Protein AF-A0A0M2SY09-F1 (afdb_monomer_lite)

pLDDT: mean 83.98, std 20.59, range [33.47, 97.88]

Secondary structure (DSSP, 8-state):
----GGGSS----------EEEESS-BTTBPTT-EEEEEEEEEETTEEEEEEEETTS--EEEEEHHHHHHHEEE-

Foldseek 3Di:
DDDDPVVVPDPPDPPPVFWKKFWCQDDPNDGGGFMWTWDDWDADPNWIKTWTAGPVRPDIDIDTPVCCVVTIDTD

Structure (mmCIF, N/CA/C/O backbone):
data_AF-A0A0M2SY09-F1
#
_entry.id   AF-A0A0M2SY09-F1
#
loop_
_atom_site.group_PDB
_atom_site.id
_atom_site.type_symbol
_atom_site.label_atom_id
_atom_site.label_alt_id
_atom_site.label_comp_id
_atom_site.label_asym_id
_atom_site.label_entity_id
_atom_site.label_seq_id
_atom_site.pdbx_PDB_ins_code
_atom_site.Cartn_x
_atom_site.Cartn_y
_atom_site.Cartn_z
_atom_site.occupancy
_atom_site.B_iso_or_equiv
_atom_site.auth_seq_id
_atom_site.auth_comp_id
_atom_site.auth_asym_id
_atom_site.auth_atom_id
_atom_site.pdbx_PDB_model_num
ATOM 1 N N . MET A 1 1 ? 30.452 -38.984 1.998 1.00 42.88 1 MET A N 1
ATOM 2 C CA . MET A 1 1 ? 30.006 -37.593 1.755 1.00 42.88 1 MET A CA 1
ATOM 3 C C . MET A 1 1 ? 28.651 -37.642 1.041 1.00 42.88 1 MET A C 1
ATOM 5 O O . MET A 1 1 ? 28.608 -37.855 -0.163 1.00 42.88 1 MET A O 1
ATOM 9 N N . LYS A 1 2 ? 27.534 -37.607 1.786 1.00 42.81 2 LYS A N 1
ATOM 10 C CA . LYS A 1 2 ? 26.174 -37.681 1.216 1.00 42.81 2 LYS A CA 1
ATOM 11 C C . LYS A 1 2 ? 25.751 -36.273 0.792 1.00 42.81 2 LYS A C 1
ATOM 13 O O . LYS A 1 2 ? 25.665 -35.391 1.638 1.00 42.81 2 LYS A O 1
ATOM 18 N N . ARG A 1 3 ? 25.530 -36.059 -0.507 1.00 50.44 3 ARG A N 1
ATOM 19 C CA . ARG A 1 3 ? 24.911 -34.834 -1.028 1.00 50.44 3 ARG A CA 1
ATOM 20 C C . ARG A 1 3 ? 23.415 -34.916 -0.731 1.00 50.44 3 ARG A C 1
ATOM 22 O O . ARG A 1 3 ? 22.725 -35.738 -1.322 1.00 50.44 3 ARG A O 1
ATOM 29 N N . ASP A 1 4 ? 22.957 -34.126 0.235 1.00 54.94 4 ASP A N 1
ATOM 30 C CA . ASP A 1 4 ? 21.543 -34.018 0.591 1.00 54.94 4 ASP A CA 1
ATOM 31 C C . ASP A 1 4 ? 20.821 -33.161 -0.462 1.00 54.94 4 ASP A C 1
ATOM 33 O O . ASP A 1 4 ? 21.075 -31.964 -0.604 1.00 54.94 4 ASP A O 1
ATOM 37 N N . TRP A 1 5 ? 19.948 -33.794 -1.244 1.00 48.59 5 TRP A N 1
ATOM 38 C CA . TRP A 1 5 ? 19.178 -33.159 -2.316 1.00 48.59 5 TRP A CA 1
ATOM 39 C C . TRP A 1 5 ? 17.961 -32.364 -1.816 1.00 48.59 5 TRP A C 1
ATOM 41 O O . TRP A 1 5 ? 17.251 -31.763 -2.621 1.00 48.59 5 TRP A O 1
ATOM 51 N N . ARG A 1 6 ? 17.748 -32.262 -0.496 1.00 46.62 6 ARG A N 1
ATOM 52 C CA . ARG A 1 6 ? 16.713 -31.392 0.096 1.00 46.62 6 ARG A CA 1
ATOM 53 C C . ARG A 1 6 ? 16.944 -29.896 -0.140 1.00 46.62 6 ARG A C 1
ATOM 55 O O . ARG A 1 6 ? 15.999 -29.124 -0.037 1.00 46.62 6 ARG A O 1
ATOM 62 N N . PHE A 1 7 ? 18.156 -29.481 -0.513 1.00 43.06 7 PHE A N 1
ATOM 63 C CA . PHE A 1 7 ? 18.450 -28.080 -0.845 1.00 43.06 7 PHE A CA 1
ATOM 64 C C . PHE A 1 7 ? 17.864 -27.611 -2.188 1.00 43.06 7 PHE A C 1
ATOM 66 O O . PHE A 1 7 ? 17.741 -26.407 -2.394 1.00 43.06 7 PHE A O 1
ATOM 73 N N . PHE A 1 8 ? 17.478 -28.519 -3.094 1.00 42.78 8 PHE A N 1
ATOM 74 C CA . PHE A 1 8 ? 16.968 -28.140 -4.422 1.00 42.78 8 PHE A CA 1
ATOM 75 C C . PHE A 1 8 ? 15.437 -28.117 -4.536 1.00 42.78 8 PHE A C 1
ATOM 77 O O . PHE A 1 8 ? 14.911 -27.572 -5.502 1.00 42.78 8 PHE A O 1
ATOM 84 N N . ILE A 1 9 ? 14.710 -28.636 -3.542 1.00 48.03 9 ILE A N 1
ATOM 85 C CA . ILE A 1 9 ? 13.240 -28.583 -3.486 1.00 48.03 9 ILE A CA 1
ATOM 86 C C . ILE A 1 9 ? 12.819 -28.086 -2.095 1.00 48.03 9 ILE A C 1
ATOM 88 O O . ILE A 1 9 ? 12.124 -28.780 -1.364 1.00 48.03 9 ILE A O 1
ATOM 92 N N . TRP A 1 10 ? 13.263 -26.893 -1.690 1.00 33.47 10 TRP A N 1
ATOM 93 C CA . TRP A 1 10 ? 12.587 -26.123 -0.641 1.00 33.47 10 TRP A CA 1
ATOM 94 C C . TRP A 1 10 ? 13.110 -24.683 -0.593 1.00 33.47 10 TRP A C 1
ATOM 96 O O . TRP A 1 10 ? 14.205 -24.417 -0.115 1.00 33.47 10 TRP A O 1
ATOM 106 N N . ASN A 1 11 ? 12.302 -23.727 -1.041 1.00 37.03 11 ASN A N 1
ATOM 107 C CA . ASN A 1 11 ? 12.360 -22.363 -0.507 1.00 37.03 11 ASN A CA 1
ATOM 108 C C . ASN A 1 11 ? 10.948 -21.943 -0.081 1.00 37.03 11 ASN A C 1
ATOM 110 O O . ASN A 1 11 ? 10.416 -20.895 -0.443 1.00 37.03 11 ASN A O 1
ATOM 114 N N . GLY A 1 12 ? 10.323 -22.817 0.713 1.00 49.03 12 GLY A N 1
ATOM 115 C CA . GLY A 1 12 ? 9.146 -22.504 1.509 1.00 49.03 12 GLY A CA 1
ATOM 116 C C . GLY A 1 12 ? 9.538 -21.684 2.735 1.00 49.03 12 GLY A C 1
ATOM 117 O O . GLY A 1 12 ? 9.512 -22.204 3.838 1.00 49.03 12 GLY A O 1
ATOM 118 N N . SER A 1 13 ? 9.934 -20.423 2.538 1.00 51.84 13 SER A N 1
ATOM 119 C CA . SER A 1 13 ? 9.881 -19.331 3.532 1.00 51.84 13 SER A CA 1
ATOM 120 C C . SER A 1 13 ? 10.576 -18.081 2.993 1.00 51.84 13 SER A C 1
ATOM 122 O O . SER A 1 13 ? 11.567 -17.604 3.535 1.00 51.84 13 SER A O 1
ATOM 124 N N . SER A 1 14 ? 10.017 -17.466 1.953 1.00 42.78 14 SER A N 1
ATOM 125 C CA . SER A 1 14 ? 10.284 -16.043 1.728 1.00 42.78 14 SER A CA 1
ATOM 126 C C . SER A 1 14 ? 9.382 -15.222 2.644 1.00 42.78 14 SER A C 1
ATOM 128 O O . SER A 1 14 ? 8.486 -14.522 2.178 1.00 42.78 14 SER A O 1
ATOM 130 N N . LYS A 1 15 ? 9.618 -15.254 3.962 1.00 48.59 15 LYS A N 1
ATOM 131 C CA . LYS A 1 15 ? 9.111 -14.200 4.854 1.00 48.59 15 LYS A CA 1
ATOM 132 C C . LYS A 1 15 ? 9.958 -12.943 4.630 1.00 48.59 15 LYS A C 1
ATOM 134 O O . LYS A 1 15 ? 10.585 -12.417 5.540 1.00 48.59 15 LYS A O 1
ATOM 139 N N . LYS A 1 16 ? 9.994 -12.461 3.383 1.00 52.16 16 LYS A N 1
ATOM 140 C CA . LYS A 1 16 ? 10.334 -11.074 3.090 1.00 52.16 16 LYS A CA 1
ATOM 141 C C . LYS A 1 16 ? 9.242 -10.296 3.810 1.00 52.16 16 LYS A C 1
ATOM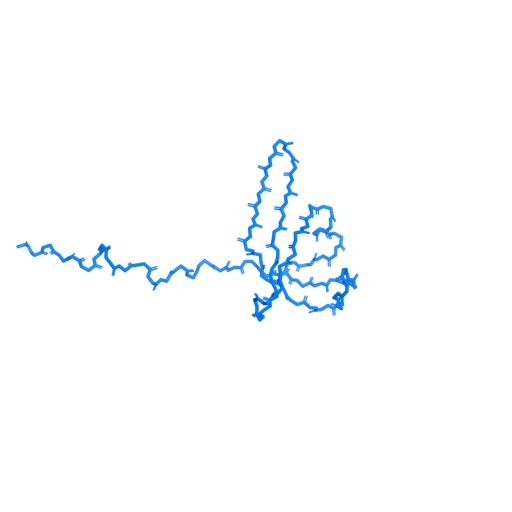 143 O O . LYS A 1 16 ? 8.070 -10.470 3.486 1.00 52.16 16 LYS A O 1
ATOM 148 N N . ILE A 1 17 ? 9.595 -9.561 4.861 1.00 56.56 17 ILE A N 1
ATOM 149 C CA . ILE A 1 17 ? 8.635 -8.761 5.626 1.00 56.56 17 ILE A CA 1
ATOM 150 C C . ILE A 1 17 ? 7.996 -7.793 4.624 1.00 56.56 17 ILE A C 1
ATOM 152 O O . ILE A 1 17 ? 8.629 -6.824 4.200 1.00 56.56 17 ILE A O 1
ATOM 156 N N . MET A 1 18 ? 6.790 -8.122 4.150 1.00 84.38 18 MET A N 1
ATOM 157 C CA . MET A 1 18 ? 6.075 -7.313 3.169 1.00 84.38 18 MET A CA 1
ATOM 158 C C . MET A 1 18 ? 5.848 -5.943 3.800 1.00 84.38 18 MET A C 1
ATOM 160 O O . MET A 1 18 ? 5.331 -5.861 4.916 1.00 84.38 18 MET A O 1
ATOM 164 N N . LYS A 1 19 ? 6.256 -4.865 3.118 1.00 92.38 19 LYS A N 1
ATOM 165 C CA . LYS A 1 19 ? 6.038 -3.513 3.646 1.00 92.38 19 LYS A CA 1
ATOM 166 C C . LYS A 1 19 ? 4.527 -3.300 3.798 1.00 92.38 19 LYS A C 1
ATOM 168 O O . LYS A 1 19 ? 3.767 -3.619 2.882 1.00 92.38 19 LYS A O 1
ATOM 173 N N . ARG A 1 20 ? 4.099 -2.763 4.940 1.00 94.56 20 ARG A N 1
ATOM 174 C CA . ARG A 1 20 ? 2.693 -2.453 5.219 1.00 94.56 20 ARG A CA 1
ATOM 175 C C . ARG A 1 20 ? 2.457 -0.955 5.133 1.00 94.56 20 ARG A C 1
ATOM 177 O O . ARG A 1 20 ? 3.297 -0.152 5.537 1.00 94.56 20 ARG A O 1
ATOM 184 N N . TYR A 1 21 ? 1.300 -0.598 4.599 1.00 96.44 21 TYR A N 1
ATOM 185 C CA . TYR A 1 21 ? 0.845 0.775 4.458 1.00 96.44 21 TYR A CA 1
ATOM 186 C C . TYR A 1 21 ? -0.569 0.913 4.992 1.00 96.44 21 TYR A C 1
ATOM 188 O O . TYR A 1 21 ? -1.403 0.025 4.828 1.00 96.44 21 TYR A O 1
ATOM 196 N N . LYS A 1 22 ? -0.846 2.040 5.637 1.00 96.81 22 LYS A N 1
ATOM 197 C CA . LYS A 1 22 ? -2.165 2.388 6.160 1.00 96.81 22 LYS A CA 1
ATOM 198 C C . LYS A 1 22 ? -2.636 3.684 5.524 1.00 96.81 22 LYS A C 1
ATOM 200 O O . LYS A 1 22 ? -1.844 4.613 5.359 1.00 96.81 22 LYS A O 1
ATOM 205 N N . LEU A 1 23 ? -3.922 3.767 5.197 1.00 97.31 23 LEU A N 1
ATOM 206 C CA . LEU A 1 23 ? -4.510 5.008 4.697 1.00 97.31 23 LEU A CA 1
ATOM 207 C C . LEU A 1 23 ? -4.566 6.086 5.786 1.00 97.31 23 LEU A C 1
ATOM 209 O O . LEU A 1 23 ? -5.159 5.883 6.848 1.00 97.31 23 LEU A O 1
ATOM 213 N N . LYS A 1 24 ? -3.998 7.256 5.486 1.00 97.12 24 LYS A N 1
ATOM 214 C CA . LYS A 1 24 ? -4.107 8.491 6.277 1.00 97.12 24 LYS A CA 1
ATOM 215 C C . LYS A 1 24 ? -5.476 9.151 6.101 1.00 97.12 24 LYS A C 1
ATOM 217 O O . LYS A 1 24 ? -6.007 9.670 7.076 1.00 97.12 24 LYS A O 1
ATOM 222 N N . ASN A 1 25 ? -6.039 9.078 4.889 1.00 95.25 25 ASN A N 1
ATOM 223 C CA . ASN A 1 25 ? -7.311 9.675 4.462 1.00 95.25 25 ASN A CA 1
ATOM 224 C C . ASN A 1 25 ? -8.091 8.691 3.568 1.00 95.25 25 ASN A C 1
ATOM 226 O O . ASN A 1 25 ? -7.515 7.719 3.085 1.00 95.25 25 ASN A O 1
ATOM 230 N N . ASN A 1 26 ? -9.381 8.945 3.320 1.00 96.50 26 ASN A N 1
ATOM 231 C CA . ASN A 1 26 ? -10.166 8.148 2.369 1.00 96.50 26 ASN A CA 1
ATOM 232 C C . ASN A 1 26 ? -9.569 8.251 0.955 1.00 96.50 26 ASN A C 1
ATOM 234 O O . ASN A 1 26 ? -9.166 9.336 0.531 1.00 96.50 26 ASN A O 1
ATOM 238 N N . PHE A 1 27 ? -9.524 7.137 0.225 1.00 97.00 27 PHE A N 1
ATOM 239 C CA . PHE A 1 27 ? -8.902 7.082 -1.098 1.00 97.00 27 PHE A CA 1
ATOM 240 C C . PHE A 1 27 ? -9.464 5.936 -1.944 1.00 97.00 27 PHE A C 1
ATOM 242 O O . PHE A 1 27 ? -9.549 4.811 -1.463 1.00 97.00 27 PHE A O 1
ATOM 249 N N . LYS A 1 28 ? -9.839 6.214 -3.204 1.00 94.25 28 LYS A N 1
ATOM 250 C CA . LYS A 1 28 ? -10.348 5.224 -4.183 1.00 94.25 28 LYS A CA 1
ATOM 251 C C . LYS A 1 28 ? -11.396 4.251 -3.596 1.00 94.25 28 LYS A C 1
ATOM 253 O O . LYS A 1 28 ? -11.329 3.049 -3.822 1.00 94.25 28 LYS A O 1
ATOM 258 N N . GLY A 1 29 ? -12.338 4.770 -2.802 1.00 94.94 29 GLY A N 1
ATOM 259 C CA . GLY A 1 29 ? -13.407 3.984 -2.162 1.00 94.94 29 GLY A CA 1
ATOM 260 C C . GLY A 1 29 ? -13.034 3.308 -0.835 1.00 94.94 29 GLY A C 1
ATOM 261 O O . GLY A 1 29 ? -13.912 2.796 -0.145 1.00 94.94 29 GLY A O 1
ATOM 262 N N . PHE A 1 30 ? -11.766 3.352 -0.423 1.00 96.25 30 PHE A N 1
ATOM 263 C CA . PHE A 1 30 ? -11.310 2.831 0.864 1.00 96.25 30 PHE A CA 1
ATOM 264 C C . PHE A 1 30 ? -11.334 3.904 1.948 1.00 96.25 30 PHE A C 1
ATOM 266 O O . PHE A 1 30 ? -11.060 5.083 1.701 1.00 96.25 30 PHE A O 1
ATOM 273 N N . LYS A 1 31 ? -11.649 3.482 3.174 1.00 97.00 31 LYS A N 1
ATOM 274 C CA . LYS A 1 31 ? -11.725 4.370 4.333 1.00 97.00 31 LYS A CA 1
ATOM 275 C C . LYS A 1 31 ? -10.341 4.596 4.944 1.00 97.00 31 LYS A C 1
ATOM 277 O O . LYS A 1 31 ? -9.457 3.742 4.882 1.00 97.00 31 LYS A O 1
ATOM 282 N N . LYS A 1 32 ? -10.164 5.750 5.590 1.00 97.00 32 LYS A N 1
ATOM 283 C CA . LYS A 1 32 ? -9.012 6.022 6.455 1.00 97.00 32 LYS A CA 1
ATOM 284 C C . LYS A 1 32 ? -8.785 4.843 7.402 1.00 97.00 32 LYS A C 1
ATOM 286 O O . LYS A 1 32 ? -9.712 4.346 8.034 1.00 97.00 32 LYS A O 1
ATOM 291 N N . GLY A 1 33 ? -7.532 4.427 7.517 1.00 96.19 33 GLY A N 1
ATOM 292 C CA . GLY A 1 33 ? -7.118 3.343 8.390 1.00 96.19 33 GLY A CA 1
ATOM 293 C C . GLY A 1 33 ? -7.112 1.949 7.766 1.00 96.19 33 GLY A C 1
ATOM 294 O O . GLY A 1 33 ? -6.544 1.055 8.394 1.00 96.19 33 GLY A O 1
ATOM 295 N N . THR A 1 34 ? -7.648 1.757 6.553 1.00 96.69 34 THR A N 1
ATOM 296 C CA . THR A 1 34 ? -7.497 0.488 5.824 1.00 96.69 34 THR A CA 1
ATOM 297 C C . THR A 1 34 ? -6.017 0.177 5.591 1.00 96.69 34 THR A C 1
ATOM 299 O O . THR A 1 34 ? -5.226 1.074 5.277 1.00 96.69 34 THR A O 1
ATOM 302 N N . GLN A 1 35 ? -5.657 -1.094 5.777 1.00 96.00 35 GLN A N 1
ATOM 303 C CA . GLN A 1 35 ? -4.291 -1.594 5.691 1.00 96.00 35 GLN A CA 1
ATOM 304 C C . GLN A 1 35 ? -4.058 -2.327 4.375 1.00 96.00 35 GLN A C 1
ATOM 306 O O . GLN A 1 35 ? -4.938 -3.014 3.854 1.00 96.00 35 GLN A O 1
ATOM 311 N N . PHE A 1 36 ? -2.850 -2.162 3.855 1.00 96.44 36 PHE A N 1
ATOM 312 C CA . PHE A 1 36 ? -2.424 -2.739 2.599 1.00 96.44 36 PHE A CA 1
ATOM 313 C C . PHE A 1 36 ? -1.005 -3.285 2.704 1.00 96.44 36 PHE A C 1
ATOM 315 O O . PHE A 1 36 ? -0.140 -2.707 3.365 1.00 96.44 36 PHE A O 1
ATOM 322 N N . TYR A 1 37 ? -0.754 -4.365 1.980 1.00 95.56 37 TYR A N 1
ATOM 323 C CA . TYR A 1 37 ? 0.574 -4.887 1.712 1.00 95.56 37 TYR A CA 1
ATOM 324 C C . TYR A 1 37 ? 1.113 -4.312 0.408 1.00 95.56 37 TYR A C 1
ATOM 326 O O . TYR A 1 37 ? 0.418 -4.321 -0.608 1.00 95.56 37 TYR A O 1
ATOM 334 N N . LEU A 1 38 ? 2.365 -3.860 0.412 1.00 94.94 38 LEU A N 1
ATOM 335 C CA . LEU A 1 38 ? 3.091 -3.561 -0.816 1.00 94.94 38 LEU A CA 1
ATOM 336 C C . LEU A 1 38 ? 3.568 -4.866 -1.447 1.00 94.94 38 LEU A C 1
ATOM 338 O O . LEU A 1 38 ? 4.347 -5.610 -0.848 1.00 94.94 38 LEU A O 1
ATOM 342 N N . VAL A 1 39 ? 3.091 -5.126 -2.659 1.00 93.50 39 VAL A N 1
ATOM 343 C CA . VAL A 1 39 ? 3.402 -6.338 -3.423 1.00 93.50 39 VAL A CA 1
ATOM 344 C C . VAL A 1 39 ? 4.464 -6.055 -4.478 1.00 93.50 39 VAL A C 1
ATOM 346 O O . VAL A 1 39 ? 5.3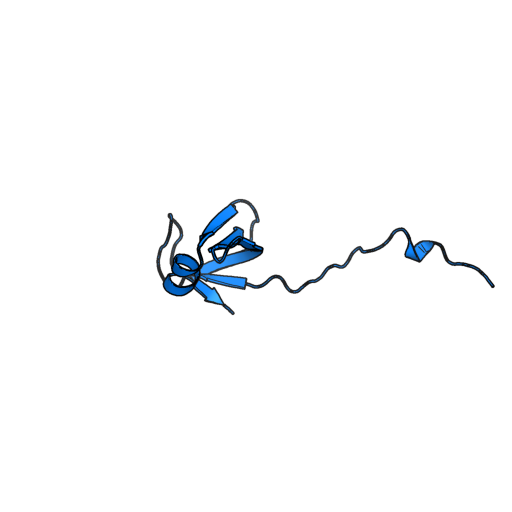54 -6.875 -4.680 1.00 93.50 39 VAL A O 1
ATOM 349 N N . VAL A 1 40 ? 4.383 -4.893 -5.133 1.00 93.44 40 VAL A N 1
ATOM 350 C CA . VAL A 1 40 ? 5.321 -4.483 -6.185 1.00 93.44 40 VAL A CA 1
ATOM 351 C C . VAL A 1 40 ? 5.701 -3.026 -5.985 1.00 93.44 40 VAL A C 1
ATOM 353 O O . VAL A 1 40 ? 4.850 -2.195 -5.676 1.00 93.44 40 VAL A O 1
ATOM 356 N N . GLU A 1 41 ? 6.978 -2.743 -6.187 1.00 94.25 41 GLU A N 1
ATOM 357 C CA . GLU A 1 41 ? 7.566 -1.413 -6.282 1.00 94.25 41 GLU A CA 1
ATOM 358 C C . GLU A 1 41 ? 8.430 -1.432 -7.542 1.00 94.25 41 GLU A C 1
ATOM 360 O O . GLU A 1 41 ? 9.303 -2.293 -7.670 1.00 94.25 41 GLU A O 1
ATOM 365 N N . SER A 1 42 ? 8.133 -0.558 -8.498 1.00 93.19 42 SER A N 1
ATOM 366 C CA . SER A 1 42 ? 8.831 -0.486 -9.781 1.00 93.19 42 SER A CA 1
ATOM 367 C C . SER A 1 42 ? 9.126 0.957 -10.148 1.00 93.19 42 SER A C 1
ATOM 369 O O . SER A 1 42 ? 8.311 1.841 -9.898 1.00 93.19 42 SER A O 1
ATOM 371 N N . GLU A 1 43 ? 10.273 1.180 -10.780 1.00 96.38 43 GLU A N 1
ATOM 372 C CA . GLU A 1 43 ? 10.674 2.478 -11.308 1.00 96.38 43 GLU A CA 1
ATOM 373 C C . GLU A 1 43 ? 11.100 2.318 -12.766 1.00 96.38 43 GLU A C 1
ATOM 375 O O . GLU A 1 43 ? 11.932 1.466 -13.080 1.00 96.38 43 GLU A O 1
ATOM 380 N N . PHE A 1 44 ? 10.522 3.122 -13.658 1.00 93.06 44 PHE A N 1
ATOM 381 C CA . PHE A 1 44 ? 10.870 3.127 -15.074 1.00 93.06 44 PHE A CA 1
ATOM 382 C C . PHE A 1 44 ? 11.003 4.563 -15.573 1.00 93.06 44 PHE A C 1
ATOM 384 O O . PHE A 1 44 ? 10.051 5.336 -15.502 1.00 93.06 44 PHE A O 1
ATOM 391 N N . ILE A 1 45 ? 12.201 4.927 -16.045 1.00 93.56 45 ILE A N 1
ATOM 392 C CA . ILE A 1 45 ? 12.53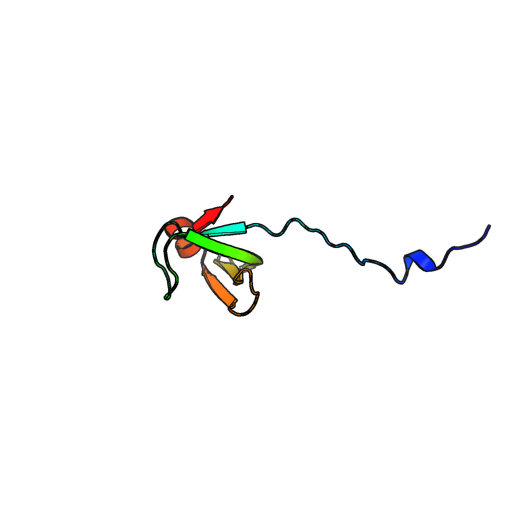5 6.277 -16.543 1.00 93.56 45 ILE A CA 1
ATOM 393 C C . ILE A 1 45 ? 12.087 7.369 -15.541 1.00 93.56 45 ILE A C 1
ATOM 395 O O . ILE A 1 45 ? 11.411 8.334 -15.885 1.00 93.56 45 ILE A O 1
ATOM 399 N N . GLY A 1 46 ? 12.408 7.182 -14.255 1.00 92.62 46 GLY A N 1
ATOM 400 C CA . GLY A 1 46 ? 12.078 8.130 -13.181 1.00 92.62 46 GLY A CA 1
ATOM 401 C C . GLY A 1 46 ? 10.608 8.148 -12.740 1.00 92.62 46 GLY A C 1
ATOM 402 O O . GLY A 1 46 ? 10.233 8.953 -11.889 1.00 92.62 46 GLY A O 1
ATOM 403 N N . ILE A 1 47 ? 9.761 7.271 -13.285 1.00 93.25 47 ILE A N 1
ATOM 404 C CA . ILE A 1 47 ? 8.369 7.115 -12.860 1.00 93.25 47 ILE A CA 1
ATOM 405 C C . ILE A 1 47 ? 8.281 5.922 -11.913 1.00 93.25 47 ILE A C 1
ATOM 407 O O . ILE A 1 47 ? 8.512 4.784 -12.323 1.00 93.25 47 ILE A O 1
ATOM 411 N N . LYS A 1 48 ? 7.922 6.178 -10.650 1.00 96.56 48 LYS A N 1
ATOM 412 C CA . LYS A 1 48 ? 7.701 5.133 -9.643 1.00 96.56 48 LYS A CA 1
ATOM 413 C C . LYS A 1 48 ? 6.232 4.749 -9.528 1.00 96.56 48 LYS A C 1
ATOM 415 O O . LYS A 1 48 ? 5.365 5.598 -9.293 1.00 96.56 48 LYS A O 1
ATOM 420 N N . GLU A 1 49 ? 5.987 3.450 -9.592 1.00 96.75 49 GLU A N 1
ATOM 421 C CA . GLU A 1 49 ? 4.683 2.832 -9.403 1.00 96.75 49 GLU A CA 1
ATOM 422 C C . GLU A 1 49 ? 4.724 1.787 -8.290 1.00 96.75 49 GLU A C 1
ATOM 424 O O . GLU A 1 49 ? 5.704 1.066 -8.086 1.00 96.75 49 GLU A O 1
ATOM 429 N N . PHE A 1 50 ? 3.616 1.703 -7.564 1.00 96.38 50 PHE A N 1
ATOM 430 C CA . PHE A 1 50 ? 3.452 0.836 -6.411 1.00 96.38 50 PHE A CA 1
ATOM 431 C C . PHE A 1 50 ? 2.162 0.047 -6.558 1.00 96.38 50 PHE A C 1
ATOM 433 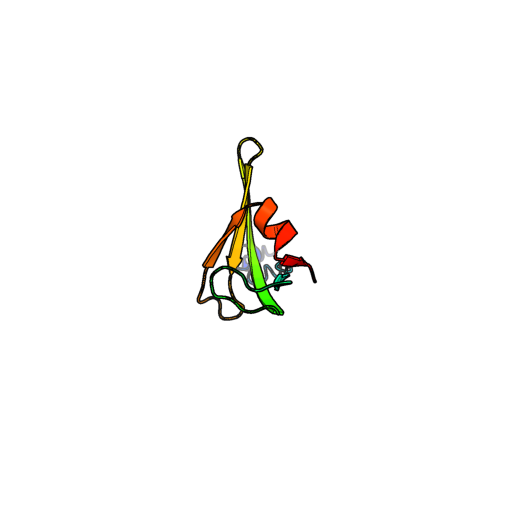O O . PHE A 1 50 ? 1.107 0.595 -6.881 1.00 96.38 50 PHE A O 1
ATOM 440 N N . VAL A 1 51 ? 2.228 -1.245 -6.261 1.00 96.25 51 VAL A N 1
ATOM 441 C CA . VAL A 1 51 ? 1.059 -2.121 -6.226 1.00 96.25 51 VAL A CA 1
ATOM 442 C C . VAL A 1 51 ? 0.790 -2.533 -4.790 1.00 96.25 51 VAL A C 1
ATOM 444 O O . VAL A 1 51 ? 1.564 -3.276 -4.185 1.00 96.25 51 VAL A O 1
ATOM 447 N N . LEU A 1 52 ? -0.349 -2.085 -4.277 1.00 96.00 52 LEU A N 1
ATOM 448 C CA . LEU A 1 52 ? -0.869 -2.415 -2.962 1.00 96.00 52 LEU A CA 1
ATOM 449 C C . LEU A 1 52 ? -1.944 -3.506 -3.056 1.00 96.00 52 LEU A C 1
ATOM 451 O O . LEU A 1 52 ? -2.731 -3.537 -4.006 1.00 96.00 52 LEU A O 1
ATOM 455 N N . ARG A 1 53 ? -2.008 -4.387 -2.057 1.00 95.88 53 ARG A N 1
ATOM 456 C CA . ARG A 1 53 ? -3.102 -5.349 -1.865 1.00 95.88 53 ARG A CA 1
ATOM 457 C C . ARG A 1 53 ? -3.716 -5.228 -0.484 1.00 95.88 53 ARG A C 1
ATOM 459 O O . ARG A 1 53 ? -3.004 -4.948 0.471 1.00 95.88 53 ARG A O 1
ATOM 466 N N . THR A 1 54 ? -5.018 -5.459 -0.381 1.00 94.56 54 THR A N 1
ATOM 467 C CA . THR A 1 54 ? -5.717 -5.576 0.907 1.00 94.56 54 THR A CA 1
ATOM 468 C C . THR A 1 54 ? -5.227 -6.790 1.699 1.00 94.56 54 THR A C 1
ATOM 470 O O . THR A 1 54 ? -4.633 -7.709 1.134 1.00 94.56 54 THR A O 1
ATOM 473 N N . GLU A 1 55 ? -5.476 -6.807 3.010 1.00 90.38 55 GLU A N 1
ATOM 474 C CA . GLU A 1 55 ? -5.041 -7.913 3.879 1.00 90.38 55 GLU A CA 1
ATOM 475 C C . GLU A 1 55 ? -5.701 -9.252 3.539 1.00 90.38 55 GLU A C 1
ATOM 477 O O . GLU A 1 55 ? -5.092 -10.305 3.697 1.00 90.38 55 GLU A O 1
ATOM 482 N N . ASP A 1 56 ? -6.922 -9.206 3.006 1.00 90.56 56 ASP A N 1
ATOM 483 C CA . ASP A 1 56 ? -7.635 -10.371 2.482 1.00 90.56 56 ASP A CA 1
ATOM 484 C C . ASP A 1 56 ? -7.195 -10.760 1.056 1.00 90.56 56 ASP A C 1
ATOM 486 O O . ASP A 1 56 ? -7.756 -11.680 0.465 1.00 90.56 56 ASP A O 1
ATOM 490 N N . PHE A 1 57 ? -6.208 -10.053 0.491 1.00 89.88 57 PHE A N 1
ATOM 491 C CA . PHE A 1 57 ? -5.650 -10.221 -0.854 1.00 89.88 57 PHE A CA 1
ATOM 492 C C . PHE A 1 57 ? -6.661 -10.137 -2.011 1.00 89.88 57 PHE A C 1
ATOM 494 O O . PHE A 1 57 ? -6.294 -10.426 -3.155 1.00 89.88 57 PHE A O 1
ATOM 501 N N . LYS A 1 58 ? -7.902 -9.702 -1.753 1.00 92.44 58 LYS A N 1
ATOM 502 C CA . LYS A 1 58 ? -8.966 -9.650 -2.765 1.00 92.44 58 LYS A CA 1
ATOM 503 C C . LYS A 1 58 ? -8.789 -8.502 -3.742 1.00 92.44 58 LYS A C 1
ATOM 505 O O . LYS A 1 58 ? -9.072 -8.662 -4.925 1.00 92.44 58 LYS A O 1
ATOM 510 N N . ILE A 1 59 ? -8.314 -7.350 -3.268 1.00 94.44 59 ILE A N 1
ATOM 511 C CA . ILE A 1 59 ? -8.241 -6.140 -4.087 1.00 94.44 59 ILE A CA 1
ATOM 512 C C . ILE A 1 59 ? -6.790 -5.735 -4.302 1.00 94.44 59 ILE A C 1
ATOM 514 O O .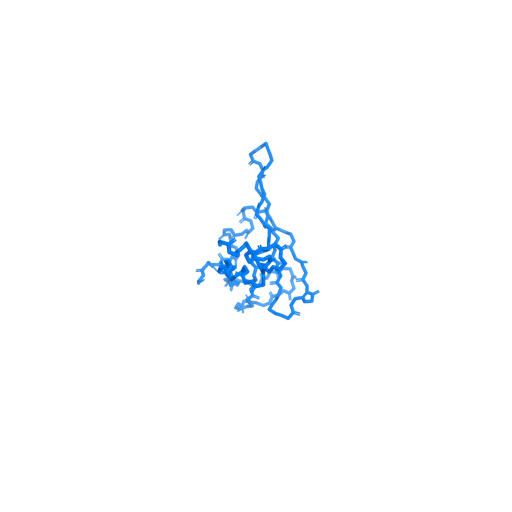 ILE A 1 59 ? -5.996 -5.677 -3.364 1.00 94.44 59 ILE A O 1
ATOM 518 N N . ARG A 1 60 ? -6.461 -5.434 -5.561 1.00 94.31 60 ARG A N 1
ATOM 519 C CA . ARG A 1 60 ? -5.184 -4.868 -6.000 1.00 94.31 60 ARG A CA 1
ATOM 520 C C . ARG A 1 60 ? -5.388 -3.407 -6.394 1.00 94.31 60 ARG A C 1
ATOM 522 O O . ARG A 1 60 ? -6.333 -3.090 -7.107 1.00 94.31 60 ARG A O 1
ATOM 529 N N . MET A 1 61 ? -4.467 -2.543 -5.988 1.00 95.50 61 MET A N 1
ATOM 530 C CA . MET A 1 61 ? -4.468 -1.125 -6.326 1.00 95.50 61 MET A CA 1
ATOM 531 C C . MET A 1 61 ? -3.085 -0.705 -6.819 1.00 95.50 61 MET A C 1
ATOM 533 O O . MET A 1 61 ? -2.103 -0.879 -6.104 1.00 95.50 61 MET A O 1
ATOM 537 N N . ALA A 1 62 ? -3.015 -0.149 -8.028 1.00 96.00 62 ALA A N 1
ATOM 538 C CA . ALA A 1 62 ? -1.824 0.532 -8.523 1.00 96.00 62 ALA A CA 1
ATOM 539 C C . ALA A 1 62 ? -1.904 2.025 -8.175 1.00 96.00 62 ALA A C 1
ATOM 541 O O . ALA A 1 62 ? -2.959 2.651 -8.346 1.00 96.00 62 ALA A O 1
ATOM 542 N N . ILE A 1 63 ? -0.810 2.572 -7.655 1.00 97.19 63 ILE A N 1
ATOM 543 C CA . ILE A 1 63 ? -0.671 3.987 -7.310 1.00 97.19 63 ILE A CA 1
ATOM 544 C C . ILE A 1 63 ? 0.710 4.501 -7.698 1.00 97.19 63 ILE A C 1
ATOM 546 O O . ILE A 1 63 ? 1.676 3.742 -7.742 1.00 97.19 63 ILE A O 1
ATOM 550 N N . ASN A 1 64 ? 0.809 5.803 -7.930 1.00 96.81 64 ASN A N 1
ATOM 551 C CA . ASN A 1 64 ? 2.096 6.466 -8.141 1.00 96.81 64 ASN A CA 1
ATOM 552 C C . ASN A 1 64 ? 2.713 6.961 -6.816 1.00 96.81 64 ASN A C 1
ATOM 554 O O . ASN A 1 64 ? 2.086 6.930 -5.753 1.00 96.81 64 ASN A O 1
ATOM 558 N N . GLU A 1 65 ? 3.947 7.463 -6.882 1.00 96.62 65 GLU A N 1
ATOM 559 C CA . GLU A 1 65 ? 4.674 8.002 -5.721 1.00 96.62 65 GLU A CA 1
ATOM 560 C C . GLU A 1 65 ? 3.952 9.164 -5.021 1.00 96.62 65 GLU A C 1
ATOM 562 O O . GLU A 1 65 ? 3.898 9.211 -3.788 1.00 96.62 65 GLU A O 1
ATOM 567 N N . LYS A 1 66 ? 3.343 10.082 -5.787 1.00 96.38 66 LYS A N 1
ATOM 568 C CA . LYS A 1 66 ? 2.611 11.236 -5.234 1.00 96.38 66 LYS A CA 1
ATOM 569 C C . LYS A 1 66 ? 1.393 10.780 -4.430 1.00 96.38 66 LYS A C 1
ATOM 571 O O . LYS A 1 66 ? 1.151 11.281 -3.331 1.00 96.38 66 LYS A O 1
ATOM 576 N N . GLU A 1 67 ? 0.636 9.821 -4.959 1.00 97.62 67 GLU A N 1
ATOM 577 C CA . GLU A 1 67 ? -0.505 9.206 -4.280 1.00 97.62 67 GLU A CA 1
ATOM 578 C C . GLU A 1 67 ? -0.057 8.457 -3.019 1.00 97.62 67 GLU A C 1
ATOM 580 O O . GLU A 1 67 ? -0.662 8.642 -1.958 1.00 97.62 67 GLU A O 1
ATOM 585 N N . LEU A 1 68 ? 1.026 7.673 -3.100 1.00 96.69 68 LEU A N 1
ATOM 586 C CA . LEU A 1 68 ? 1.582 6.961 -1.949 1.00 96.69 68 LEU A CA 1
ATOM 587 C C . LEU A 1 68 ? 1.922 7.936 -0.812 1.00 96.69 68 LEU A C 1
ATOM 589 O O . LEU A 1 68 ? 1.481 7.746 0.320 1.00 96.69 68 LEU A O 1
ATOM 593 N N . HIS A 1 69 ? 2.646 9.017 -1.112 1.00 95.94 69 HIS A N 1
ATOM 594 C CA . HIS A 1 69 ? 3.069 9.989 -0.105 1.00 95.94 69 HIS A CA 1
ATOM 595 C C . HIS A 1 69 ? 1.884 10.746 0.523 1.00 95.94 69 HIS A C 1
ATOM 597 O O . HIS A 1 69 ? 1.815 10.919 1.749 1.00 95.94 69 HIS A O 1
ATOM 603 N N . LYS A 1 70 ? 0.920 11.153 -0.314 1.00 97.38 70 LYS A N 1
ATOM 604 C CA . LYS A 1 70 ? -0.252 11.936 0.096 1.00 97.38 70 LYS A CA 1
ATOM 605 C C . LYS A 1 70 ? -1.236 11.128 0.943 1.00 97.38 70 LYS A C 1
ATOM 607 O O . LYS A 1 70 ? -1.749 11.647 1.933 1.00 97.38 70 LYS A O 1
ATOM 612 N N . TYR A 1 71 ? -1.510 9.876 0.572 1.00 97.88 71 TYR A N 1
ATOM 613 C CA . TYR A 1 71 ? -2.606 9.103 1.165 1.00 97.88 71 TYR A CA 1
ATOM 614 C C . TYR A 1 71 ? -2.162 8.004 2.127 1.00 97.88 71 TYR A C 1
ATOM 616 O O . TYR A 1 71 ? -2.985 7.574 2.932 1.00 97.88 71 TYR A O 1
ATOM 624 N N . PHE A 1 72 ? -0.899 7.570 2.111 1.00 97.31 72 PHE A N 1
ATOM 625 C CA . PHE A 1 72 ? -0.459 6.403 2.879 1.00 97.31 72 PHE A CA 1
ATOM 626 C C . PHE A 1 72 ? 0.652 6.731 3.882 1.00 97.31 72 PHE A C 1
ATOM 628 O O . PHE A 1 72 ? 1.462 7.639 3.691 1.00 97.31 72 PHE A O 1
ATOM 635 N N . VAL A 1 73 ? 0.678 5.980 4.985 1.00 97.00 73 VAL A N 1
ATOM 636 C CA . VAL A 1 73 ? 1.762 5.953 5.978 1.00 97.00 73 VAL A CA 1
ATOM 637 C C . VAL A 1 73 ? 2.295 4.530 6.100 1.00 97.00 73 VAL A C 1
ATOM 639 O O . VAL A 1 73 ? 1.512 3.580 6.109 1.00 97.00 73 VAL A O 1
ATOM 642 N N . ARG A 1 74 ? 3.618 4.380 6.177 1.00 93.56 74 ARG A N 1
ATOM 643 C CA . ARG A 1 74 ? 4.268 3.098 6.468 1.00 93.56 74 ARG A CA 1
ATOM 644 C C . ARG A 1 74 ? 4.247 2.846 7.977 1.00 93.56 74 ARG A C 1
ATOM 646 O O . ARG A 1 74 ? 4.456 3.791 8.734 1.00 93.56 74 ARG A O 1
ATOM 653 N N . PHE A 1 75 ? 4.018 1.603 8.389 1.00 84.00 75 PHE A N 1
ATOM 654 C CA . PHE A 1 75 ? 4.038 1.176 9.790 1.00 84.00 75 PHE A CA 1
ATOM 655 C C . PHE A 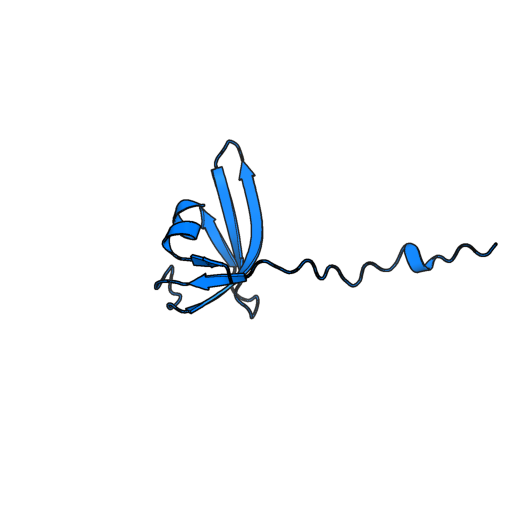1 75 ? 4.635 -0.227 9.934 1.00 84.00 75 PHE A C 1
ATOM 657 O O . PHE A 1 75 ? 4.772 -0.919 8.894 1.00 84.00 75 PHE A O 1
#

Organism: NCBI:txid1408103

Radius of gyration: 17.19 Å; chains: 1; bounding box: 43×50×26 Å

Sequence (75 aa):
MKRDWRFFIWNGSSKKIMKRYKLKNNFKGFKKGTQFYLVVESEFIGIKEFVLRTEDFKIRMAINEKELHKYFVRF